Protein AF-A0A1X7TG11-F1 (afdb_monomer_lite)

pLDDT: mean 71.16, std 15.85, range [30.47, 88.56]

Organism: Amphimedon queenslandica (NCBI:txid400682)

Structure (mmCIF, N/CA/C/O backbone):
data_AF-A0A1X7TG11-F1
#
_entry.id   AF-A0A1X7TG11-F1
#
loop_
_atom_site.group_PDB
_atom_site.id
_atom_site.type_symbol
_atom_site.label_atom_id
_atom_site.label_alt_id
_atom_site.label_comp_id
_atom_site.label_asym_id
_atom_site.label_entity_id
_atom_site.label_seq_id
_atom_site.pdbx_PDB_ins_code
_atom_site.Cartn_x
_atom_site.Cartn_y
_atom_site.Cartn_z
_atom_site.occupancy
_atom_site.B_iso_or_equiv
_atom_site.auth_seq_id
_atom_site.auth_comp_id
_atom_site.auth_asym_id
_atom_site.auth_atom_id
_atom_site.pdbx_PDB_model_num
ATOM 1 N N . MET A 1 1 ? 22.635 1.635 -26.125 1.00 65.50 1 MET A N 1
ATOM 2 C CA . MET A 1 1 ? 22.618 0.921 -24.825 1.00 65.50 1 MET A CA 1
ATOM 3 C C . MET A 1 1 ? 21.270 0.230 -24.648 1.00 65.50 1 MET A C 1
ATOM 5 O O . MET A 1 1 ? 20.249 0.881 -24.840 1.00 65.50 1 MET A O 1
ATOM 9 N N . VAL A 1 2 ? 21.247 -1.071 -24.343 1.00 76.56 2 VAL A N 1
ATOM 10 C CA . VAL A 1 2 ? 19.996 -1.817 -24.107 1.00 76.56 2 VAL A CA 1
ATOM 11 C C . VAL A 1 2 ? 19.550 -1.592 -22.666 1.00 76.56 2 VAL A C 1
ATOM 13 O O . VAL A 1 2 ? 20.348 -1.733 -21.745 1.00 76.56 2 VAL A O 1
ATOM 16 N N . THR A 1 3 ? 18.288 -1.221 -22.471 1.00 80.44 3 THR A N 1
ATOM 17 C CA . THR A 1 3 ? 17.684 -1.117 -21.138 1.00 80.44 3 THR A CA 1
ATOM 18 C C . THR A 1 3 ? 16.960 -2.412 -20.812 1.00 80.44 3 THR A C 1
ATOM 20 O O . THR A 1 3 ? 16.167 -2.880 -21.627 1.00 80.44 3 THR A O 1
ATOM 23 N N . PHE A 1 4 ? 17.191 -2.942 -19.613 1.00 84.44 4 PHE A N 1
ATOM 24 C CA . PHE A 1 4 ? 16.476 -4.088 -19.053 1.00 84.44 4 PHE A CA 1
ATOM 25 C C . PHE A 1 4 ? 15.478 -3.621 -17.993 1.00 84.44 4 PHE A C 1
ATOM 27 O O . PHE A 1 4 ? 15.752 -2.659 -17.270 1.00 84.44 4 PHE A O 1
ATOM 34 N N . CYS A 1 5 ? 14.327 -4.288 -17.909 1.00 85.69 5 CYS A N 1
ATOM 35 C CA . CYS A 1 5 ? 13.351 -4.011 -16.863 1.00 85.69 5 CYS A CA 1
ATOM 36 C C . CYS A 1 5 ? 13.840 -4.515 -15.494 1.00 85.69 5 CYS A C 1
ATOM 38 O O . CYS A 1 5 ? 14.376 -5.614 -15.372 1.00 85.69 5 CYS A O 1
ATOM 40 N N . VAL A 1 6 ? 13.625 -3.711 -14.454 1.00 83.62 6 VAL A N 1
ATOM 41 C CA . VAL A 1 6 ? 14.052 -3.992 -13.074 1.00 83.62 6 VAL A CA 1
ATOM 42 C C . VAL A 1 6 ? 13.172 -5.019 -12.340 1.00 83.62 6 VAL A C 1
ATOM 44 O O . VAL A 1 6 ? 13.569 -5.544 -11.299 1.00 83.62 6 VAL A O 1
ATOM 47 N N . PHE A 1 7 ? 11.986 -5.328 -12.866 1.00 82.56 7 PHE A N 1
ATOM 48 C CA . PHE A 1 7 ? 11.013 -6.218 -12.227 1.00 82.56 7 PHE A CA 1
ATOM 49 C C . PHE A 1 7 ? 11.417 -7.703 -12.305 1.00 82.56 7 PHE A C 1
ATOM 51 O O . PHE A 1 7 ? 11.901 -8.152 -13.348 1.00 82.56 7 PHE A O 1
ATOM 58 N N . PRO A 1 8 ? 11.233 -8.504 -11.235 1.00 76.81 8 PRO A N 1
ATOM 59 C CA . PRO A 1 8 ? 11.501 -9.939 -11.278 1.00 76.81 8 PRO A CA 1
ATOM 60 C C . PRO A 1 8 ? 10.560 -10.654 -12.232 1.00 76.81 8 PRO A C 1
ATOM 62 O O . PRO A 1 8 ? 9.379 -10.341 -12.282 1.00 76.81 8 PRO A O 1
ATOM 65 N N . GLY A 1 9 ? 11.093 -11.599 -13.008 1.00 75.31 9 GLY A N 1
ATOM 66 C CA . GLY A 1 9 ? 10.325 -12.306 -14.037 1.00 75.31 9 GLY A CA 1
ATOM 67 C C . GLY A 1 9 ? 10.044 -11.474 -15.293 1.00 75.31 9 GLY A C 1
ATOM 68 O O . GLY A 1 9 ? 9.613 -12.021 -16.305 1.00 75.31 9 GLY A O 1
ATOM 69 N N . CYS A 1 10 ? 10.348 -10.172 -15.288 1.00 80.44 10 CYS A N 1
ATOM 70 C CA . CYS A 1 10 ? 10.177 -9.333 -16.461 1.00 80.44 10 CYS A CA 1
ATOM 71 C C . CYS A 1 10 ? 11.388 -9.458 -17.398 1.00 80.44 10 CYS A C 1
ATOM 73 O O . CYS A 1 10 ? 12.485 -8.996 -17.092 1.00 80.44 10 CYS A O 1
ATOM 75 N N . SER A 1 11 ? 11.176 -10.059 -18.573 1.00 81.12 11 SER A N 1
ATOM 76 C CA . SER A 1 11 ? 12.203 -10.210 -19.622 1.00 81.12 11 SER A CA 1
ATOM 77 C C . SER A 1 11 ? 12.179 -9.078 -20.663 1.00 81.12 11 SER A C 1
ATOM 79 O O . SER A 1 11 ? 12.797 -9.182 -21.728 1.00 81.12 11 SER A O 1
ATOM 81 N N . ASN A 1 12 ? 11.446 -7.993 -20.383 1.00 86.06 12 ASN A N 1
ATOM 82 C CA . ASN A 1 12 ? 11.320 -6.863 -21.297 1.00 86.06 12 ASN A CA 1
ATOM 83 C C . ASN A 1 12 ? 12.637 -6.087 -21.399 1.00 86.06 12 ASN A C 1
ATOM 85 O O . ASN A 1 12 ? 13.270 -5.729 -20.400 1.00 86.06 12 ASN A O 1
ATOM 89 N N . ARG A 1 13 ? 13.028 -5.810 -22.643 1.00 83.06 13 ARG A N 1
ATOM 90 C CA . ARG A 1 13 ? 14.265 -5.113 -22.986 1.00 83.06 13 ARG A CA 1
ATOM 91 C C . ARG A 1 13 ? 14.067 -4.196 -24.186 1.00 83.06 13 ARG A C 1
ATOM 93 O O . ARG A 1 13 ? 13.380 -4.559 -25.146 1.00 83.06 13 ARG A O 1
ATOM 100 N N . SER A 1 14 ? 14.699 -3.024 -24.151 1.00 81.50 14 SER A N 1
ATOM 101 C CA . SER A 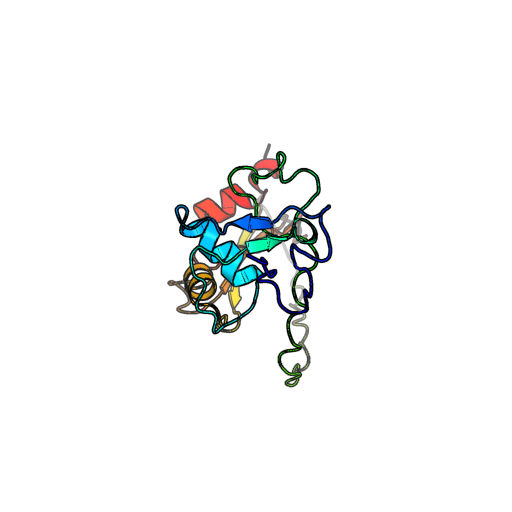1 14 ? 14.387 -1.917 -25.069 1.00 81.50 14 SER A CA 1
ATOM 102 C C . SER A 1 14 ? 14.710 -2.185 -26.539 1.00 81.50 14 SER A C 1
ATOM 104 O O . SER A 1 14 ? 14.228 -1.470 -27.406 1.00 81.50 14 SER A O 1
ATOM 106 N N . ASN A 1 15 ? 15.525 -3.201 -26.837 1.00 81.00 15 ASN A N 1
ATOM 107 C CA . ASN A 1 15 ? 15.851 -3.582 -28.213 1.00 81.00 15 ASN A CA 1
ATOM 108 C C . ASN A 1 15 ? 14.872 -4.594 -28.832 1.00 81.00 15 ASN A C 1
ATOM 110 O O . ASN A 1 15 ? 14.845 -4.708 -30.051 1.00 81.00 15 ASN A O 1
ATOM 114 N N . ARG A 1 16 ? 14.098 -5.337 -28.024 1.00 76.50 16 ARG A N 1
ATOM 115 C CA . ARG A 1 16 ? 13.138 -6.346 -28.514 1.00 76.50 16 ARG A CA 1
ATOM 116 C C . ARG A 1 16 ? 11.723 -5.799 -28.636 1.00 76.50 16 ARG A C 1
ATOM 118 O O . ARG A 1 16 ? 11.016 -6.189 -29.550 1.00 76.50 16 ARG A O 1
ATOM 125 N N . LYS A 1 17 ? 11.321 -4.913 -27.723 1.00 74.56 17 LYS A N 1
ATOM 126 C CA . LYS A 1 17 ? 10.011 -4.253 -27.738 1.00 74.56 17 LYS A CA 1
ATOM 127 C C . LYS A 1 17 ? 10.223 -2.744 -27.763 1.00 74.56 17 LYS A C 1
ATOM 129 O O . LYS A 1 17 ? 10.559 -2.165 -26.727 1.00 74.56 17 LYS A O 1
ATOM 134 N N . LYS A 1 18 ? 10.076 -2.141 -28.948 1.00 72.38 18 LYS A N 1
ATOM 135 C CA . LYS A 1 18 ? 10.229 -0.690 -29.160 1.00 72.38 18 LYS A CA 1
ATOM 136 C C . LYS A 1 18 ? 9.007 0.104 -28.692 1.00 72.38 18 LYS A C 1
ATOM 138 O O . LYS A 1 18 ? 9.157 1.268 -28.347 1.00 72.38 18 LYS A O 1
ATOM 143 N N . ASP A 1 19 ? 7.855 -0.552 -28.594 1.00 81.12 19 ASP A N 1
ATOM 144 C CA . ASP A 1 19 ? 6.583 0.082 -28.218 1.00 81.12 19 ASP A CA 1
ATOM 145 C C . ASP A 1 19 ? 6.444 0.292 -26.704 1.00 81.12 19 ASP A C 1
ATOM 147 O O . ASP A 1 19 ? 5.520 0.948 -26.233 1.00 81.12 19 ASP A O 1
ATOM 151 N N . LEU A 1 20 ? 7.380 -0.247 -25.915 1.00 84.38 20 LEU A N 1
ATOM 152 C CA . LEU A 1 20 ? 7.397 -0.065 -24.471 1.00 84.38 20 LEU A CA 1
ATOM 153 C C . LEU A 1 20 ? 8.254 1.138 -24.077 1.00 84.38 20 LEU A C 1
ATOM 155 O O . LEU A 1 20 ? 9.460 1.185 -24.330 1.00 84.38 20 LEU A O 1
ATOM 159 N N . SER A 1 21 ? 7.650 2.056 -23.328 1.00 85.44 21 SER A N 1
ATOM 160 C CA . SER A 1 21 ? 8.380 3.076 -22.572 1.00 85.44 21 SER A CA 1
ATOM 161 C C . SER A 1 21 ? 9.119 2.462 -21.379 1.00 85.44 21 SER A C 1
ATOM 163 O O . SER A 1 21 ? 8.617 1.534 -20.741 1.00 85.44 21 SER A O 1
ATOM 165 N N . TYR A 1 22 ? 10.303 3.000 -21.064 1.00 86.50 22 TYR A N 1
ATOM 166 C CA . TYR A 1 22 ? 11.129 2.608 -19.916 1.00 86.50 22 TYR A CA 1
ATOM 167 C C . TYR A 1 22 ? 11.334 3.808 -18.989 1.00 86.50 22 TYR A C 1
ATOM 169 O O . TYR A 1 22 ? 12.079 4.737 -19.314 1.00 86.50 22 TYR A O 1
ATOM 177 N N . TYR A 1 23 ? 10.698 3.770 -17.824 1.00 86.94 23 TYR A N 1
ATOM 178 C CA . TYR A 1 23 ? 10.699 4.847 -16.843 1.00 86.94 23 TYR A CA 1
ATOM 179 C C . TYR A 1 23 ? 11.850 4.699 -15.852 1.00 86.94 23 TYR A C 1
ATOM 181 O O . TYR A 1 23 ? 12.169 3.599 -15.396 1.00 86.94 23 TYR A O 1
ATOM 189 N N . ARG A 1 24 ? 12.491 5.823 -15.528 1.00 84.75 24 ARG A N 1
ATOM 190 C CA . ARG A 1 24 ? 13.552 5.887 -14.515 1.00 84.75 24 ARG A CA 1
ATOM 191 C C . ARG A 1 24 ? 12.948 5.844 -13.117 1.00 84.75 24 ARG A C 1
ATOM 193 O O . ARG A 1 24 ? 11.853 6.354 -12.903 1.00 84.75 24 ARG A O 1
ATOM 200 N N . LEU A 1 25 ? 13.699 5.287 -12.172 1.00 82.12 25 LEU A N 1
ATOM 201 C CA . LEU A 1 25 ? 13.299 5.296 -10.770 1.00 82.12 25 LEU A CA 1
ATOM 202 C C . LEU A 1 25 ? 13.285 6.738 -10.223 1.00 82.12 25 LEU A C 1
ATOM 204 O O . LEU A 1 25 ? 14.148 7.545 -10.592 1.00 82.12 25 LEU A O 1
ATOM 208 N N . PRO A 1 26 ? 12.347 7.064 -9.320 1.00 78.94 26 PRO A N 1
ATOM 209 C CA . PRO A 1 26 ? 12.218 8.395 -8.738 1.00 78.94 26 PRO A CA 1
ATOM 210 C C . PRO A 1 26 ? 13.283 8.640 -7.656 1.00 78.94 26 PRO A C 1
ATOM 212 O O . PRO A 1 26 ? 12.984 8.687 -6.474 1.00 78.94 26 PRO A O 1
ATOM 215 N N . LEU A 1 27 ? 14.549 8.820 -8.051 1.00 74.50 27 LEU A N 1
ATOM 216 C CA . LEU A 1 27 ? 15.682 8.981 -7.117 1.00 74.50 27 LEU A CA 1
ATOM 217 C C . LEU A 1 27 ? 15.596 10.233 -6.226 1.00 74.50 27 LEU A C 1
ATOM 219 O O . LEU A 1 27 ? 16.192 10.269 -5.154 1.00 74.50 27 LEU A O 1
ATOM 223 N N . LYS A 1 28 ? 14.892 11.274 -6.687 1.00 76.44 28 LYS A N 1
ATOM 224 C CA . LYS A 1 28 ? 14.728 12.535 -5.948 1.00 76.44 28 LYS A CA 1
ATOM 225 C C . LYS A 1 28 ? 13.700 12.414 -4.822 1.00 76.44 28 LYS A C 1
ATOM 227 O O . LYS A 1 28 ? 13.853 13.049 -3.785 1.00 76.44 28 LYS A O 1
ATOM 232 N N . ASP A 1 29 ? 12.672 11.595 -5.025 1.00 78.12 29 ASP A N 1
ATOM 233 C CA . ASP A 1 29 ? 11.606 11.383 -4.055 1.00 78.12 29 ASP A CA 1
ATOM 234 C C . ASP A 1 29 ? 11.878 10.098 -3.274 1.00 78.12 29 ASP A C 1
ATOM 236 O O . ASP A 1 29 ? 11.550 8.993 -3.706 1.00 78.12 29 ASP A O 1
ATOM 240 N N . LYS A 1 30 ? 12.483 10.250 -2.093 1.00 77.50 30 LYS A N 1
ATOM 241 C CA . LYS A 1 30 ? 12.842 9.123 -1.225 1.00 77.50 30 LYS A CA 1
ATOM 242 C C . LYS A 1 30 ? 11.627 8.276 -0.836 1.00 77.50 30 LYS A C 1
ATOM 244 O O . LYS A 1 30 ? 11.776 7.066 -0.690 1.00 77.50 30 LYS A O 1
ATOM 249 N N . LYS A 1 31 ? 10.441 8.874 -0.670 1.00 77.50 31 LYS A N 1
ATOM 250 C CA . LYS A 1 31 ? 9.231 8.141 -0.264 1.00 77.50 31 LYS A CA 1
ATOM 251 C C . LYS A 1 31 ? 8.725 7.287 -1.418 1.00 77.50 31 LYS A C 1
ATOM 253 O O . LYS A 1 31 ? 8.525 6.084 -1.252 1.00 77.50 31 LYS A O 1
ATOM 258 N N . LEU A 1 32 ? 8.596 7.887 -2.598 1.00 77.06 32 LEU A N 1
ATOM 259 C CA . LEU A 1 32 ? 8.163 7.170 -3.793 1.00 77.06 32 LEU A CA 1
ATOM 260 C C . LEU A 1 32 ? 9.181 6.100 -4.210 1.00 77.06 32 LEU A C 1
ATOM 262 O O . LEU A 1 32 ? 8.801 4.989 -4.575 1.00 77.06 32 LEU A O 1
ATOM 266 N N . PHE A 1 33 ? 10.477 6.385 -4.068 1.00 81.00 33 PHE A N 1
ATOM 267 C CA . PHE A 1 33 ? 11.543 5.415 -4.306 1.00 81.00 33 PHE A CA 1
ATOM 268 C C . PHE A 1 33 ? 11.395 4.166 -3.428 1.00 81.00 33 PHE A C 1
ATOM 270 O O . PHE A 1 33 ? 11.478 3.051 -3.938 1.00 81.00 33 PHE A O 1
ATOM 277 N N . GLN A 1 34 ? 11.103 4.328 -2.134 1.00 75.44 34 GLN A N 1
ATOM 278 C CA . GLN A 1 34 ? 10.883 3.197 -1.224 1.00 75.44 34 GLN A CA 1
ATOM 279 C C . GLN A 1 34 ? 9.662 2.354 -1.620 1.00 75.44 34 GLN A C 1
ATOM 281 O O . GLN A 1 34 ? 9.732 1.124 -1.584 1.00 75.44 34 GLN A O 1
ATOM 286 N N . ILE A 1 35 ? 8.575 2.991 -2.074 1.00 79.38 35 ILE A N 1
ATOM 287 C CA . ILE A 1 35 ? 7.393 2.283 -2.598 1.00 79.38 35 ILE A CA 1
ATOM 288 C C . ILE A 1 35 ? 7.781 1.433 -3.814 1.00 79.38 35 ILE A C 1
ATOM 290 O O . ILE A 1 35 ? 7.418 0.258 -3.890 1.00 79.38 35 ILE A O 1
ATOM 294 N N . TRP A 1 36 ? 8.570 1.987 -4.737 1.00 83.25 36 TRP A N 1
ATOM 295 C CA . TRP A 1 36 ? 9.056 1.254 -5.906 1.00 83.25 36 TRP A CA 1
ATOM 296 C C . TRP A 1 36 ? 9.923 0.056 -5.521 1.00 83.25 36 TRP A C 1
ATOM 298 O O . TRP A 1 36 ? 9.701 -1.037 -6.038 1.00 83.25 36 TRP A O 1
ATOM 308 N N . ILE A 1 37 ? 10.873 0.228 -4.596 1.00 80.12 37 ILE A N 1
ATOM 309 C CA . ILE A 1 37 ? 11.756 -0.865 -4.153 1.00 80.12 37 ILE A CA 1
ATOM 310 C C . ILE A 1 37 ? 10.933 -1.985 -3.524 1.00 80.12 37 ILE A C 1
ATOM 312 O O . ILE A 1 37 ? 11.107 -3.158 -3.866 1.00 80.12 37 ILE A O 1
ATOM 316 N N . HIS A 1 38 ? 9.987 -1.618 -2.660 1.00 76.50 38 HIS A N 1
ATOM 317 C CA . HIS A 1 38 ? 9.079 -2.562 -2.029 1.00 76.50 38 HIS A CA 1
ATOM 318 C C . HIS A 1 38 ? 8.268 -3.357 -3.065 1.00 76.50 38 HIS A C 1
ATOM 320 O O . HIS A 1 38 ? 8.166 -4.579 -2.959 1.00 76.50 38 HIS A O 1
ATOM 326 N N . LYS A 1 39 ? 7.728 -2.689 -4.093 1.00 78.25 39 LYS A N 1
ATOM 327 C CA . LYS A 1 39 ? 6.928 -3.322 -5.157 1.00 78.25 39 LYS A CA 1
ATOM 328 C C . LYS A 1 39 ? 7.756 -4.197 -6.102 1.00 78.25 39 LYS A C 1
ATOM 330 O O . LYS A 1 39 ? 7.261 -5.223 -6.558 1.00 78.25 39 LYS A O 1
ATOM 335 N N . ILE A 1 40 ? 9.012 -3.832 -6.364 1.00 81.62 40 ILE A N 1
ATOM 336 C CA . ILE A 1 40 ? 9.962 -4.653 -7.134 1.00 81.62 40 ILE A CA 1
ATOM 337 C C . ILE A 1 40 ? 10.308 -5.946 -6.374 1.00 81.62 40 ILE A C 1
ATOM 339 O O . ILE A 1 40 ? 10.634 -6.952 -7.000 1.00 81.62 40 ILE A O 1
ATOM 343 N N . GLY A 1 41 ? 10.219 -5.950 -5.039 1.00 70.31 41 GLY A N 1
ATOM 344 C CA . GLY A 1 41 ? 10.219 -7.180 -4.242 1.00 70.31 41 GLY A CA 1
ATOM 345 C C . GLY A 1 41 ? 11.557 -7.925 -4.189 1.00 70.31 41 GLY A C 1
ATOM 346 O O . GLY A 1 41 ? 11.576 -9.126 -3.927 1.00 70.31 41 GLY A O 1
ATOM 347 N N . ARG A 1 42 ? 12.688 -7.248 -4.431 1.00 64.62 42 ARG A N 1
ATOM 348 C CA . ARG A 1 42 ? 14.033 -7.844 -4.340 1.00 64.62 42 ARG A CA 1
ATOM 349 C C . ARG A 1 42 ? 14.814 -7.239 -3.178 1.00 64.62 42 ARG A C 1
ATOM 351 O O . ARG A 1 42 ? 14.959 -6.027 -3.103 1.00 64.62 42 ARG A O 1
ATOM 358 N N . LYS A 1 43 ? 15.344 -8.097 -2.298 1.00 56.06 43 LYS A N 1
ATOM 359 C CA . LYS A 1 43 ? 16.098 -7.686 -1.098 1.00 56.06 43 LYS A CA 1
ATOM 360 C C . LYS A 1 43 ? 17.518 -7.179 -1.410 1.00 56.06 43 LYS A C 1
ATOM 362 O O . LYS A 1 43 ? 18.043 -6.386 -0.647 1.00 56.06 43 LYS A O 1
ATOM 367 N N . ASN A 1 44 ? 18.100 -7.589 -2.544 1.00 52.34 44 ASN A N 1
ATOM 368 C CA . ASN A 1 44 ? 19.498 -7.326 -2.911 1.00 52.34 44 ASN A CA 1
ATOM 369 C C . ASN A 1 44 ? 19.633 -6.850 -4.373 1.00 52.34 44 ASN A C 1
ATOM 371 O O . ASN A 1 44 ? 20.050 -7.628 -5.228 1.00 52.34 44 ASN A O 1
ATOM 375 N N . LEU A 1 45 ? 19.281 -5.600 -4.701 1.00 58.09 45 LEU A N 1
ATOM 376 C CA . LEU A 1 45 ? 19.743 -4.989 -5.961 1.00 58.09 45 LEU A CA 1
ATOM 377 C C . LEU A 1 45 ? 20.631 -3.771 -5.692 1.00 58.09 45 LEU A C 1
ATOM 379 O O . LEU A 1 45 ? 20.211 -2.885 -4.947 1.00 58.09 45 LEU A O 1
ATOM 383 N N . PRO A 1 46 ? 21.764 -3.624 -6.401 1.00 55.84 46 PRO A N 1
ATOM 384 C CA . PRO A 1 46 ? 22.383 -2.323 -6.595 1.00 55.84 46 PRO A CA 1
ATOM 385 C C . PRO A 1 46 ? 21.544 -1.542 -7.618 1.00 55.84 46 PRO A C 1
ATOM 387 O O . PRO A 1 46 ? 21.856 -1.489 -8.809 1.00 55.84 46 PRO A O 1
ATOM 390 N N . LEU A 1 47 ? 20.423 -0.973 -7.166 1.00 59.84 47 LEU A N 1
ATOM 391 C CA . LEU A 1 47 ? 19.609 -0.079 -7.986 1.00 59.84 47 LEU A CA 1
ATOM 392 C C . LEU A 1 47 ? 20.383 1.211 -8.234 1.00 59.84 47 LEU A C 1
ATOM 394 O O . LEU A 1 47 ? 20.368 2.142 -7.435 1.00 59.84 47 LEU A O 1
ATOM 398 N N . ASN A 1 48 ? 21.086 1.247 -9.359 1.00 59.56 48 ASN A N 1
ATOM 399 C CA . ASN A 1 48 ? 21.746 2.447 -9.852 1.00 59.56 48 ASN A CA 1
ATOM 400 C C . ASN A 1 48 ? 20.757 3.324 -10.638 1.00 59.56 48 ASN A C 1
ATOM 402 O O . ASN A 1 48 ? 19.679 2.875 -11.040 1.00 59.56 48 ASN A O 1
ATOM 406 N N . GLY A 1 49 ? 21.139 4.572 -10.924 1.00 62.97 49 GLY A N 1
ATOM 407 C CA . GLY A 1 49 ? 20.294 5.514 -11.671 1.00 62.97 49 GLY A CA 1
ATOM 408 C C . GLY A 1 49 ? 19.991 5.137 -13.128 1.00 62.97 49 GLY A C 1
ATOM 409 O O . GLY A 1 49 ? 19.215 5.827 -13.790 1.00 62.97 49 GLY A O 1
ATOM 410 N N . ASN A 1 50 ? 20.554 4.029 -13.618 1.00 70.25 50 ASN A N 1
ATOM 411 C CA . ASN A 1 50 ? 20.255 3.453 -14.928 1.00 70.25 50 ASN A CA 1
ATOM 412 C C . ASN A 1 50 ? 19.218 2.323 -14.866 1.00 70.25 50 ASN A C 1
ATOM 414 O O . ASN A 1 50 ? 18.803 1.826 -15.915 1.00 70.25 50 ASN A O 1
ATOM 418 N N . SER A 1 51 ? 18.771 1.945 -13.667 1.00 80.38 51 SER A N 1
ATOM 419 C CA . SER A 1 51 ? 17.668 1.004 -13.480 1.00 80.38 51 SER A CA 1
ATOM 420 C C . SER A 1 51 ? 16.380 1.619 -14.035 1.00 80.38 51 SER A C 1
ATOM 422 O O . SER A 1 51 ? 16.076 2.787 -13.773 1.00 80.38 51 SER A O 1
ATOM 424 N N . ARG A 1 52 ? 15.624 0.857 -14.834 1.00 86.31 52 ARG A N 1
ATOM 425 C CA . ARG A 1 52 ? 14.355 1.316 -15.417 1.00 86.31 52 ARG A CA 1
ATOM 426 C C . ARG A 1 52 ? 13.266 0.253 -15.291 1.00 86.31 52 ARG A C 1
ATOM 428 O O . ARG A 1 52 ? 13.547 -0.941 -15.364 1.00 86.31 52 ARG A O 1
ATOM 435 N N . ALA A 1 53 ? 12.022 0.691 -15.141 1.00 87.25 53 ALA A N 1
ATOM 436 C CA . ALA A 1 53 ? 10.833 -0.159 -15.199 1.00 87.25 53 ALA A CA 1
ATOM 437 C C . ALA A 1 53 ? 10.107 0.062 -16.535 1.00 87.25 53 ALA A C 1
ATOM 439 O O . ALA A 1 53 ? 10.020 1.197 -17.002 1.00 87.25 53 ALA A O 1
ATOM 440 N N . CYS A 1 54 ? 9.613 -0.998 -17.177 1.00 87.88 54 CYS A N 1
ATOM 441 C CA . CYS A 1 54 ? 8.830 -0.852 -18.405 1.00 87.88 54 CYS A CA 1
ATOM 442 C C . CYS A 1 54 ? 7.377 -0.453 -18.112 1.00 87.88 54 CYS A C 1
ATOM 444 O O . CYS A 1 54 ? 6.841 -0.766 -17.051 1.00 87.88 54 CYS A O 1
ATOM 446 N N . SER A 1 55 ? 6.738 0.180 -19.093 1.00 87.50 55 SER A N 1
ATOM 447 C CA . SER A 1 55 ? 5.339 0.639 -19.057 1.00 87.50 55 SER A CA 1
ATOM 448 C C . SER A 1 55 ? 4.307 -0.435 -18.740 1.00 87.50 55 SER A C 1
ATOM 450 O O . SER A 1 55 ? 3.294 -0.123 -18.141 1.00 87.50 55 SER A O 1
ATOM 452 N N . GLU A 1 56 ? 4.591 -1.702 -19.029 1.00 85.62 56 GLU A N 1
ATOM 453 C CA . GLU A 1 56 ? 3.697 -2.829 -18.723 1.00 85.62 56 GLU A CA 1
ATOM 454 C C . GLU A 1 56 ? 3.404 -3.025 -17.218 1.00 85.62 56 GLU A C 1
ATOM 456 O O . GLU A 1 56 ? 2.493 -3.766 -16.859 1.00 85.62 56 GLU A O 1
ATOM 461 N N . HIS A 1 57 ? 4.179 -2.382 -16.336 1.00 84.56 57 HIS A N 1
ATOM 462 C CA . HIS A 1 57 ? 3.969 -2.415 -14.885 1.00 84.56 57 HIS A CA 1
ATOM 463 C C . HIS A 1 57 ? 3.135 -1.242 -14.345 1.00 84.56 57 HIS A C 1
ATOM 465 O O . HIS A 1 57 ? 2.918 -1.156 -13.135 1.00 84.56 57 HIS A O 1
ATOM 471 N N . PHE A 1 58 ? 2.682 -0.338 -15.211 1.00 86.69 58 PHE A N 1
ATOM 472 C CA . PHE A 1 58 ? 1.934 0.865 -14.851 1.00 86.69 58 PHE A CA 1
ATOM 473 C C . PHE A 1 58 ? 0.600 0.881 -15.589 1.00 86.69 58 PHE A C 1
ATOM 475 O O . PHE A 1 58 ? 0.494 0.323 -16.681 1.00 86.69 58 PHE A O 1
ATOM 482 N N . GLU A 1 59 ? -0.400 1.548 -15.017 1.00 77.94 59 GLU A N 1
ATOM 483 C CA . GLU A 1 59 ? -1.646 1.787 -15.739 1.00 77.94 59 GLU A CA 1
ATOM 484 C C . GLU A 1 59 ? -1.382 2.643 -16.991 1.00 77.94 59 GLU A C 1
ATOM 486 O O . GLU A 1 59 ? -0.513 3.524 -16.963 1.00 77.94 59 GLU A O 1
ATOM 491 N N . PRO A 1 60 ? -2.150 2.464 -18.081 1.00 74.44 60 PRO A N 1
ATOM 492 C CA . PRO A 1 60 ? -2.003 3.269 -19.296 1.00 74.44 60 PRO A CA 1
ATOM 493 C C . PRO A 1 60 ? -2.096 4.785 -19.047 1.00 74.44 60 PRO A C 1
ATOM 495 O O . PRO A 1 60 ? -1.461 5.566 -19.751 1.00 74.44 60 PRO A O 1
ATOM 498 N N . ASN A 1 61 ? -2.838 5.195 -18.011 1.00 76.31 61 ASN A N 1
ATOM 499 C CA . ASN A 1 61 ? -3.046 6.598 -17.639 1.00 76.31 61 ASN A CA 1
ATOM 500 C C . ASN A 1 61 ? -1.980 7.157 -16.679 1.00 76.31 61 ASN A C 1
ATOM 502 O O . ASN A 1 61 ? -1.942 8.364 -16.448 1.00 76.31 61 ASN A O 1
ATOM 506 N N . SER A 1 62 ? -1.087 6.317 -16.149 1.00 73.44 62 SER A N 1
ATOM 507 C CA . SER A 1 62 ? -0.041 6.721 -15.196 1.00 73.44 62 SER A CA 1
ATOM 508 C C . SER A 1 62 ? 1.143 7.441 -15.856 1.00 73.44 62 SER A C 1
ATOM 510 O O . SER A 1 62 ? 2.080 7.868 -15.176 1.00 73.44 62 SER A O 1
ATOM 512 N N . ALA A 1 63 ? 1.152 7.584 -17.185 1.00 77.31 63 ALA A N 1
ATOM 513 C CA . ALA A 1 63 ? 2.267 8.171 -17.917 1.00 77.31 63 ALA A CA 1
ATOM 514 C C . ALA A 1 63 ? 1.829 9.142 -19.016 1.00 77.31 63 ALA A C 1
ATOM 516 O O . ALA A 1 63 ? 0.886 8.898 -19.762 1.00 77.31 63 ALA A O 1
ATOM 517 N N . ARG A 1 64 ? 2.606 10.215 -19.189 1.00 76.31 64 ARG A N 1
ATOM 518 C CA . ARG A 1 64 ? 2.562 11.089 -20.367 1.00 76.31 64 ARG A CA 1
ATOM 519 C C . ARG A 1 64 ? 3.824 10.863 -21.196 1.00 76.31 64 ARG A C 1
ATOM 521 O O . ARG A 1 64 ? 4.884 11.443 -20.947 1.00 76.31 64 ARG A O 1
ATOM 528 N N . GLY A 1 65 ? 3.721 9.960 -22.171 1.00 77.25 65 GLY A N 1
ATOM 529 C CA . GLY A 1 65 ? 4.826 9.577 -23.051 1.00 77.25 65 GLY A CA 1
ATOM 530 C C . GLY A 1 65 ? 5.976 8.908 -22.291 1.00 77.25 65 GLY A C 1
ATOM 531 O O . GLY A 1 65 ? 5.846 7.785 -21.802 1.00 77.25 65 GLY A O 1
ATOM 532 N N . ARG A 1 66 ? 7.124 9.599 -22.201 1.00 71.81 66 ARG A N 1
ATOM 533 C CA . ARG A 1 66 ? 8.345 9.094 -21.536 1.00 71.81 66 ARG A CA 1
ATOM 534 C C . ARG A 1 66 ? 8.426 9.409 -20.039 1.00 71.81 66 ARG A C 1
ATOM 536 O O . ARG A 1 66 ? 9.407 9.021 -19.404 1.00 71.81 66 ARG A O 1
ATOM 543 N N . TYR A 1 67 ? 7.426 10.087 -19.481 1.00 74.56 67 TYR A N 1
ATOM 544 C CA . TYR A 1 67 ? 7.404 10.504 -18.080 1.00 74.56 67 TYR A CA 1
ATOM 545 C C . TYR A 1 67 ? 6.193 9.917 -17.361 1.00 74.56 67 TYR A C 1
ATOM 547 O O . TYR A 1 67 ? 5.098 9.884 -17.918 1.00 74.56 67 TYR A O 1
ATOM 555 N N . LEU A 1 68 ? 6.400 9.475 -16.124 1.00 78.25 68 LEU A N 1
ATOM 556 C CA . LEU A 1 68 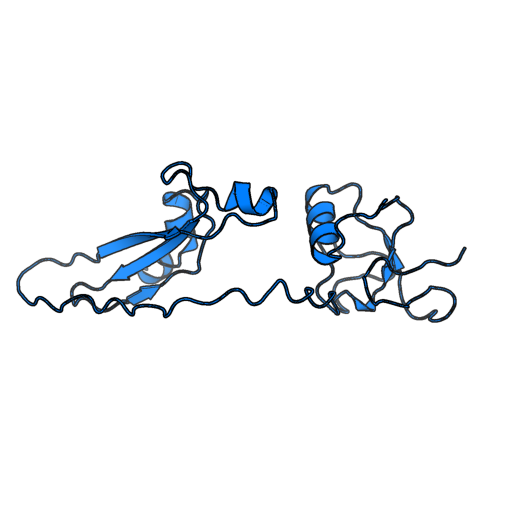? 5.316 9.115 -15.216 1.00 78.25 68 LEU A CA 1
ATOM 557 C C . LEU A 1 68 ? 4.726 10.377 -14.588 1.00 78.25 68 LEU A C 1
ATOM 559 O O . LEU A 1 68 ? 5.442 11.369 -14.412 1.00 78.25 68 LEU A O 1
ATOM 563 N N . LEU A 1 69 ? 3.436 10.337 -14.255 1.00 75.25 69 LEU A N 1
ATOM 564 C CA . LEU A 1 69 ? 2.828 11.401 -13.461 1.00 75.25 69 LEU A CA 1
ATOM 565 C C . LEU A 1 69 ? 3.452 11.434 -12.046 1.00 75.25 69 LEU A C 1
ATOM 567 O O . LEU A 1 69 ? 4.038 10.443 -11.592 1.00 75.25 69 LEU A O 1
ATOM 571 N N . PRO A 1 70 ? 3.397 12.581 -11.346 1.00 72.06 70 PRO A N 1
ATOM 572 C CA . PRO A 1 70 ? 3.959 12.698 -10.003 1.00 72.06 70 PRO A CA 1
ATOM 573 C C . PRO A 1 70 ? 3.306 11.703 -9.039 1.00 72.06 70 PRO A C 1
ATOM 575 O O . PRO A 1 70 ? 2.086 11.632 -8.962 1.00 72.06 70 PRO A O 1
ATOM 578 N N . GLY A 1 71 ? 4.110 10.954 -8.284 1.00 72.62 71 GLY A N 1
ATOM 579 C CA . GLY A 1 71 ? 3.596 9.996 -7.297 1.00 72.62 71 GLY A CA 1
ATOM 580 C C . GLY A 1 71 ? 3.198 8.629 -7.859 1.00 72.62 71 GLY A C 1
ATOM 581 O O . GLY A 1 71 ? 2.847 7.748 -7.080 1.00 72.62 71 GLY A O 1
ATOM 582 N N . GLU A 1 72 ? 3.299 8.414 -9.171 1.00 80.25 72 GLU A N 1
ATOM 583 C CA . GLU A 1 72 ? 2.962 7.129 -9.781 1.00 80.25 72 GLU A CA 1
ATOM 584 C C . GLU A 1 72 ? 3.977 6.040 -9.429 1.00 80.25 72 GLU A C 1
ATOM 586 O O . GLU A 1 72 ? 5.200 6.244 -9.371 1.00 80.25 72 GLU A O 1
ATOM 591 N N . TYR A 1 73 ? 3.458 4.839 -9.219 1.00 79.12 73 TYR A N 1
ATOM 592 C CA . TYR A 1 73 ? 4.248 3.665 -8.895 1.00 79.12 73 TYR A CA 1
ATOM 593 C C . TYR A 1 73 ? 3.700 2.430 -9.613 1.00 79.12 73 TYR A C 1
ATOM 595 O O . TYR A 1 73 ? 2.542 2.419 -10.019 1.00 79.12 73 TYR A O 1
ATOM 603 N N . PRO A 1 74 ? 4.519 1.379 -9.780 1.00 81.19 74 PRO A N 1
ATOM 604 C CA . PRO A 1 74 ? 4.079 0.152 -10.423 1.00 81.19 74 PRO A CA 1
ATOM 605 C C . PRO A 1 74 ? 2.897 -0.487 -9.684 1.00 81.19 74 PRO A C 1
ATOM 607 O O . PRO A 1 74 ? 3.015 -0.857 -8.508 1.00 81.19 74 PRO A O 1
ATOM 610 N N . THR A 1 75 ? 1.775 -0.643 -10.378 1.00 77.12 75 THR A N 1
ATOM 611 C CA . THR A 1 75 ? 0.556 -1.299 -9.880 1.00 77.12 75 THR A CA 1
ATOM 612 C C . THR A 1 75 ? 0.322 -2.653 -10.545 1.00 77.12 75 THR A C 1
ATOM 614 O O . THR A 1 75 ? -0.268 -3.537 -9.923 1.00 77.12 75 THR A O 1
ATOM 617 N N . LEU A 1 76 ? 0.835 -2.852 -11.764 1.00 76.25 76 LEU A N 1
ATOM 618 C CA . LEU A 1 76 ? 0.554 -4.012 -12.608 1.00 76.25 76 LEU A CA 1
ATOM 619 C C . LEU A 1 76 ? 1.734 -4.985 -12.706 1.00 76.25 76 LEU A C 1
ATOM 621 O O . LEU A 1 76 ? 2.904 -4.614 -12.577 1.00 76.25 76 LEU A O 1
ATOM 625 N N . LYS A 1 77 ? 1.412 -6.261 -12.970 1.00 74.50 77 LYS A N 1
ATOM 626 C CA . LYS A 1 77 ? 2.372 -7.365 -13.196 1.00 74.50 77 LYS A CA 1
ATOM 627 C C . LYS A 1 77 ? 3.517 -7.378 -12.179 1.00 74.50 77 LYS A C 1
ATOM 629 O O . LYS A 1 77 ? 4.694 -7.475 -12.528 1.00 74.50 77 LYS A O 1
ATOM 634 N N . LEU A 1 78 ? 3.151 -7.203 -10.913 1.00 73.88 78 LEU A N 1
ATOM 635 C CA . LEU A 1 78 ? 4.068 -7.277 -9.785 1.00 73.88 78 LEU A CA 1
ATOM 636 C C . LEU A 1 78 ? 4.559 -8.724 -9.628 1.00 73.88 78 LEU A C 1
ATOM 638 O O . LEU A 1 78 ? 3.820 -9.649 -9.973 1.00 73.88 78 LEU A O 1
ATOM 642 N N . PRO A 1 79 ? 5.782 -8.945 -9.117 1.00 66.81 79 PRO A N 1
ATOM 643 C CA . PRO A 1 79 ? 6.261 -10.294 -8.863 1.00 66.81 79 PRO A CA 1
ATOM 644 C C . PRO A 1 79 ? 5.302 -10.995 -7.901 1.00 66.81 79 PRO A C 1
ATOM 646 O O . PRO A 1 79 ? 4.945 -10.437 -6.858 1.00 66.81 79 PRO A O 1
ATOM 649 N N . GLU A 1 80 ? 4.892 -12.218 -8.241 1.00 63.00 80 GLU A N 1
ATOM 650 C CA . GLU A 1 80 ? 4.182 -13.067 -7.292 1.00 63.00 80 GLU A CA 1
ATOM 651 C C . GLU A 1 80 ? 5.056 -13.193 -6.046 1.00 63.00 80 GLU A C 1
ATOM 653 O O . GLU A 1 80 ? 6.227 -13.576 -6.124 1.00 63.00 80 GLU A O 1
ATOM 658 N N . LYS A 1 81 ? 4.515 -12.798 -4.889 1.00 54.34 81 LYS A N 1
ATOM 659 C CA . LYS A 1 81 ? 5.222 -12.948 -3.620 1.00 54.34 81 LYS A CA 1
ATOM 660 C C . LYS A 1 81 ? 5.555 -14.430 -3.488 1.00 54.34 81 LYS A C 1
ATOM 662 O O . LYS A 1 81 ? 4.641 -15.248 -3.398 1.00 54.34 81 LYS A O 1
ATOM 667 N N . ALA A 1 82 ? 6.848 -14.762 -3.520 1.00 45.25 82 ALA A N 1
ATOM 668 C CA . ALA A 1 82 ? 7.318 -16.113 -3.258 1.00 45.25 82 ALA A CA 1
ATOM 669 C C . ALA A 1 82 ? 6.599 -16.606 -2.002 1.00 45.25 82 ALA A C 1
ATOM 671 O O . ALA A 1 82 ? 6.613 -15.907 -0.987 1.00 45.25 82 ALA A O 1
ATOM 672 N N . LYS A 1 83 ? 5.891 -17.734 -2.122 1.00 38.03 83 LYS A N 1
ATOM 673 C CA . LYS A 1 83 ? 5.116 -18.359 -1.049 1.00 38.03 83 LYS A CA 1
ATOM 674 C C . LYS A 1 83 ? 6.032 -18.537 0.163 1.00 38.03 83 LYS A C 1
ATOM 676 O O . LYS A 1 83 ? 6.770 -19.513 0.236 1.00 38.03 83 LYS A O 1
ATOM 681 N N . ALA A 1 84 ? 6.014 -17.571 1.075 1.00 42.06 84 ALA A N 1
ATOM 682 C CA . ALA A 1 84 ? 6.657 -17.684 2.366 1.00 42.06 84 ALA A CA 1
ATOM 683 C C . ALA A 1 84 ? 5.818 -18.680 3.168 1.00 42.06 84 ALA A C 1
ATOM 685 O O . ALA A 1 84 ? 4.719 -18.372 3.614 1.00 42.06 84 ALA A O 1
ATOM 686 N N . GLU A 1 85 ? 6.315 -19.911 3.158 1.00 40.12 85 GLU A N 1
ATOM 687 C CA . GLU A 1 85 ? 6.189 -20.959 4.159 1.00 40.12 85 GLU A CA 1
ATOM 688 C C . GLU A 1 85 ? 4.823 -21.171 4.827 1.00 40.12 85 GLU A C 1
ATOM 690 O O . GLU A 1 85 ? 4.374 -20.438 5.703 1.00 40.12 85 GLU A O 1
ATOM 695 N N . LYS A 1 86 ? 4.195 -22.290 4.455 1.00 41.34 86 LYS A N 1
ATOM 696 C CA . LYS A 1 86 ? 3.147 -22.939 5.240 1.00 41.34 86 LYS A CA 1
ATOM 697 C C . LYS A 1 86 ? 3.746 -23.397 6.577 1.00 41.34 86 LYS A C 1
ATOM 699 O O . LYS A 1 86 ? 4.218 -24.525 6.668 1.00 41.34 86 LYS A O 1
ATOM 704 N N . GLN A 1 87 ? 3.697 -22.568 7.611 1.00 44.59 87 GLN A N 1
ATOM 705 C CA . GLN A 1 87 ? 3.770 -23.053 8.989 1.00 44.59 87 GLN A CA 1
ATOM 706 C C . GLN A 1 87 ? 2.355 -23.074 9.569 1.00 44.59 87 GLN A C 1
ATOM 708 O O . GLN A 1 87 ? 1.537 -22.197 9.297 1.00 44.59 87 GLN A O 1
ATOM 713 N N . HIS A 1 88 ? 2.047 -24.178 10.248 1.00 37.97 88 HIS A N 1
ATOM 714 C CA . HIS A 1 88 ? 0.756 -24.544 10.825 1.00 37.97 88 HIS A CA 1
ATOM 715 C C . HIS A 1 88 ? -0.070 -23.340 11.305 1.00 37.97 88 HIS A C 1
ATOM 717 O O . HIS A 1 88 ? 0.301 -22.659 12.253 1.00 37.97 88 HIS A O 1
ATOM 723 N N . ARG A 1 89 ? -1.246 -23.136 10.702 1.00 30.47 89 ARG A N 1
ATOM 724 C CA . ARG A 1 89 ? -2.334 -22.382 11.332 1.00 30.47 89 ARG A CA 1
ATOM 725 C C . ARG A 1 89 ? -2.818 -23.225 12.525 1.00 30.47 89 ARG A C 1
ATOM 727 O O . ARG A 1 89 ? -3.403 -24.277 12.263 1.00 30.47 89 ARG A O 1
ATOM 734 N N . PRO A 1 90 ? -2.630 -22.829 13.799 1.00 37.16 90 PRO A N 1
ATOM 735 C CA . PRO A 1 90 ? -3.401 -23.448 14.868 1.00 37.16 90 PRO A CA 1
ATOM 736 C C . PRO A 1 90 ? -4.883 -23.099 14.647 1.00 37.16 90 PRO A C 1
ATOM 738 O O . PRO A 1 90 ? -5.186 -22.038 14.087 1.00 37.16 90 PRO A O 1
ATOM 741 N N . PRO A 1 91 ? -5.828 -23.977 15.023 1.00 34.56 91 PRO A N 1
ATOM 742 C CA . PRO A 1 91 ? -7.244 -23.715 14.819 1.00 34.56 91 PRO A CA 1
ATOM 743 C C . PRO A 1 91 ? -7.608 -22.392 15.497 1.00 34.56 91 PRO A C 1
ATOM 745 O O . PRO A 1 91 ? -7.349 -22.197 16.684 1.00 34.56 91 PRO A O 1
ATOM 748 N N . ILE A 1 92 ? -8.194 -21.475 14.722 1.00 36.44 92 ILE A N 1
ATOM 749 C CA . ILE A 1 92 ? -8.794 -20.248 15.244 1.00 36.44 92 ILE A CA 1
ATOM 750 C C . ILE A 1 92 ? -9.887 -20.706 16.211 1.00 36.44 92 ILE A C 1
ATOM 752 O O . ILE A 1 92 ? -10.950 -21.153 15.776 1.00 36.44 92 ILE A O 1
ATOM 756 N N . LYS A 1 93 ? -9.622 -20.643 17.520 1.00 32.41 93 LYS A N 1
ATOM 757 C CA . LYS A 1 93 ? -10.671 -20.799 18.524 1.00 32.41 93 LYS A CA 1
ATOM 758 C C . LYS A 1 93 ? -11.592 -19.597 18.355 1.00 32.41 93 LYS A C 1
ATOM 760 O O . LYS A 1 93 ? -11.224 -18.479 18.703 1.00 32.41 93 LYS A O 1
ATOM 765 N N . ARG A 1 94 ? -12.761 -19.821 17.749 1.00 34.69 94 ARG A N 1
ATOM 766 C CA . ARG A 1 94 ? -13.867 -18.862 17.779 1.00 34.69 94 ARG A CA 1
ATOM 767 C C . ARG A 1 94 ? -14.165 -18.595 19.251 1.00 34.69 94 ARG A C 1
ATOM 769 O O . ARG A 1 94 ? -14.600 -19.500 19.954 1.00 34.69 94 ARG A O 1
ATOM 776 N N . VAL A 1 95 ? -13.873 -17.389 19.720 1.00 35.50 95 VAL A N 1
ATOM 777 C CA . VAL A 1 95 ? -14.321 -16.944 21.036 1.00 35.50 95 VAL A CA 1
ATOM 778 C C . VAL A 1 95 ? -15.795 -16.594 20.877 1.00 35.50 95 VAL A C 1
ATOM 780 O O . VAL A 1 95 ? -16.134 -15.548 20.334 1.00 35.50 95 VAL A O 1
ATOM 783 N N . THR A 1 96 ? -16.675 -17.509 21.273 1.00 34.97 96 THR A N 1
ATOM 784 C CA . THR A 1 96 ? -18.075 -17.188 21.562 1.00 34.97 96 THR A CA 1
ATOM 785 C C . THR A 1 96 ? -18.091 -16.387 22.856 1.00 34.97 96 THR A C 1
ATOM 787 O O . THR A 1 96 ? -17.807 -16.937 23.919 1.00 34.97 96 THR A O 1
ATOM 790 N N . VAL A 1 97 ? -18.351 -15.084 22.761 1.00 40.03 97 VAL A N 1
ATOM 791 C CA . VAL A 1 97 ? -18.579 -14.240 23.940 1.00 40.03 97 VAL A CA 1
ATOM 792 C C . VAL A 1 97 ? -20.007 -14.502 24.440 1.00 40.03 97 VAL A C 1
ATOM 794 O O . VAL A 1 97 ? -20.909 -14.573 23.602 1.00 40.03 97 VAL A O 1
ATOM 797 N N . PRO A 1 98 ? -20.234 -14.708 25.750 1.00 34.62 98 PRO A N 1
ATOM 798 C CA . PRO A 1 98 ? -21.558 -15.034 26.269 1.00 34.62 98 PRO A CA 1
ATOM 799 C C . PRO A 1 98 ? -22.518 -13.852 26.120 1.00 34.62 98 PRO A C 1
ATOM 801 O O . PRO A 1 98 ? -22.168 -12.720 26.447 1.00 34.62 98 PRO A O 1
ATOM 804 N N . LEU A 1 99 ? -23.738 -14.145 25.669 1.00 35.00 99 LEU A N 1
ATOM 805 C CA . LEU A 1 99 ? -24.893 -13.260 25.784 1.00 35.00 99 LEU A CA 1
ATOM 806 C C . LEU A 1 99 ? -25.242 -13.143 27.271 1.00 35.00 99 LEU A C 1
ATOM 808 O O . LEU A 1 99 ? -25.679 -14.122 27.876 1.00 35.00 99 LEU A O 1
ATOM 812 N N . HIS A 1 100 ? -25.033 -11.971 27.863 1.00 36.78 100 HIS A N 1
ATOM 813 C CA . HIS A 1 100 ? -25.689 -11.626 29.116 1.00 36.78 100 HIS A CA 1
ATOM 814 C C . HIS A 1 100 ? -26.627 -10.455 28.854 1.00 36.78 100 HIS A C 1
ATOM 816 O O . HIS A 1 100 ? -26.195 -9.331 28.608 1.00 36.78 100 HIS A O 1
ATOM 822 N N . GLU A 1 101 ? -27.917 -10.771 28.842 1.00 45.06 101 GLU A N 1
ATOM 823 C CA . GLU A 1 101 ? -29.002 -9.805 28.904 1.00 45.06 101 GLU A CA 1
ATOM 824 C C . GLU A 1 101 ? -29.046 -9.219 30.321 1.00 45.06 101 GLU A C 1
ATOM 826 O O . GLU A 1 101 ? -29.042 -9.969 31.299 1.00 45.06 101 GLU A O 1
ATOM 831 N N . ASN A 1 102 ? -29.118 -7.894 30.445 1.00 40.53 102 ASN A N 1
ATOM 832 C CA . ASN A 1 102 ? -30.344 -7.207 30.863 1.00 40.53 102 ASN A CA 1
ATOM 833 C C . ASN A 1 102 ? -30.082 -5.757 31.309 1.00 40.53 102 ASN A C 1
ATOM 835 O O . ASN A 1 102 ? -29.240 -5.487 32.158 1.00 40.53 102 ASN A O 1
ATOM 839 N N . HIS A 1 103 ? -30.956 -4.904 30.776 1.00 40.25 103 HIS A N 1
ATOM 840 C CA . HIS A 1 103 ? -31.669 -3.803 31.421 1.00 40.25 103 HIS A CA 1
ATOM 841 C C . HIS A 1 103 ? -31.022 -2.427 31.685 1.00 40.25 103 HIS A C 1
ATOM 843 O O . HIS A 1 103 ? -30.091 -2.250 32.462 1.00 40.25 103 HIS A O 1
ATOM 849 N N . ASP A 1 104 ? -31.746 -1.467 31.093 1.00 34.53 104 ASP A N 1
ATOM 850 C CA . ASP A 1 104 ? -32.099 -0.116 31.526 1.00 34.53 104 ASP A CA 1
ATOM 851 C C . ASP A 1 104 ? -31.142 1.068 31.291 1.00 34.53 104 ASP A C 1
ATOM 853 O O . ASP A 1 104 ? -30.199 1.332 32.026 1.00 34.53 104 ASP A O 1
ATOM 857 N N . SER A 1 105 ? -31.601 1.894 30.338 1.00 42.03 105 SER A N 1
ATOM 858 C CA . SER A 1 105 ? -31.648 3.363 30.392 1.00 42.03 105 SER A CA 1
ATOM 859 C C . SER A 1 105 ? -30.346 4.147 30.208 1.00 42.03 105 SER A C 1
ATOM 861 O O . SER A 1 105 ? -29.690 4.527 31.171 1.00 42.03 105 SER A O 1
ATOM 863 N N . ALA A 1 106 ? -30.063 4.490 28.947 1.00 34.50 106 ALA A N 1
ATOM 864 C CA . ALA A 1 106 ? -29.707 5.824 28.432 1.00 34.50 106 ALA A CA 1
ATOM 865 C C . ALA A 1 106 ? -29.040 5.649 27.059 1.00 34.50 106 ALA A C 1
ATOM 867 O O . ALA A 1 106 ? -28.235 4.735 26.884 1.00 34.50 106 ALA A O 1
ATOM 868 N N . ASP A 1 107 ? -29.357 6.520 26.100 1.00 43.25 107 ASP A N 1
ATOM 869 C CA . ASP A 1 107 ? -28.807 6.539 24.738 1.00 43.25 107 ASP A CA 1
ATOM 870 C C . ASP A 1 107 ? -27.281 6.756 24.733 1.00 43.25 107 ASP A C 1
ATOM 872 O O . ASP A 1 107 ? -26.773 7.855 24.517 1.00 43.25 107 ASP A O 1
ATOM 876 N N . HIS A 1 108 ? -26.526 5.697 25.014 1.00 43.97 108 HIS A N 1
ATOM 877 C CA . HIS A 1 108 ? -25.074 5.648 24.906 1.00 43.97 108 HIS A CA 1
ATOM 878 C C . HIS A 1 108 ? -24.712 4.764 23.713 1.00 43.97 108 HIS A C 1
ATOM 880 O O . HIS A 1 108 ? -24.684 3.535 23.804 1.00 43.97 108 HIS A O 1
ATOM 886 N N . HIS A 1 109 ? -24.415 5.391 22.575 1.00 54.75 109 HIS A N 1
ATOM 887 C CA . HIS A 1 109 ? -23.623 4.737 21.540 1.00 54.75 109 HIS A CA 1
ATOM 888 C C . HIS A 1 109 ? -22.236 4.468 22.124 1.00 54.75 109 HIS A C 1
ATOM 890 O O . HIS A 1 109 ? -21.504 5.398 22.458 1.00 54.75 109 HIS A O 1
ATOM 896 N N . SER A 1 110 ? -21.897 3.194 22.316 1.00 60.78 110 SER A N 1
ATOM 897 C CA . SER A 1 110 ? -20.579 2.818 22.820 1.00 60.78 110 SER A CA 1
ATOM 898 C C . SER A 1 110 ? -19.617 2.688 21.642 1.00 60.78 110 SER A C 1
ATOM 900 O O . SER A 1 110 ? -19.815 1.893 20.721 1.00 60.78 110 SER A O 1
ATOM 902 N N . GLU A 1 111 ? -18.578 3.518 21.660 1.00 69.12 111 GLU A N 1
ATOM 903 C CA . GLU A 1 111 ? -17.473 3.477 20.708 1.00 69.12 111 GLU A CA 1
ATOM 904 C C . GLU A 1 111 ? -16.306 2.729 21.356 1.00 69.12 111 GLU A C 1
ATOM 906 O O . GLU A 1 111 ? -15.681 3.232 22.293 1.00 69.12 111 GLU A O 1
ATOM 911 N N . GLU A 1 112 ? -15.992 1.523 20.873 1.00 77.56 112 GLU A N 1
ATOM 912 C CA . GLU A 1 112 ? -14.834 0.767 21.359 1.00 77.56 112 GLU A CA 1
ATOM 913 C C . GLU A 1 112 ? -13.693 0.817 20.334 1.00 77.56 112 GLU A C 1
ATOM 915 O O . GLU A 1 112 ? -13.822 0.387 19.183 1.00 77.56 112 GLU A O 1
ATOM 920 N N . GLN A 1 113 ? -12.535 1.321 20.770 1.00 78.56 113 GLN A N 1
ATOM 921 C CA . GLN A 1 113 ? -11.287 1.243 20.015 1.00 78.56 113 GLN A CA 1
ATOM 922 C C . GLN A 1 113 ? -10.505 0.001 20.438 1.00 78.56 113 GLN A C 1
ATOM 924 O O . GLN A 1 113 ? -10.119 -0.152 21.600 1.00 78.56 113 GLN A O 1
ATOM 929 N N . ARG A 1 114 ? -10.237 -0.887 19.480 1.00 80.75 114 ARG A N 1
ATOM 930 C CA . ARG A 1 114 ? -9.575 -2.170 19.736 1.00 80.75 114 ARG A CA 1
ATOM 931 C C . ARG A 1 114 ? -8.222 -2.240 19.039 1.00 80.75 114 ARG A C 1
ATOM 933 O O . ARG A 1 114 ? -8.107 -1.888 17.866 1.00 80.75 114 ARG A O 1
ATOM 940 N N . GLU A 1 115 ? -7.215 -2.768 19.736 1.00 83.62 115 GLU A N 1
ATOM 941 C CA . GLU A 1 115 ? -5.917 -3.123 19.150 1.00 83.62 115 GLU A CA 1
ATOM 942 C C . GLU A 1 115 ? -5.810 -4.634 18.913 1.00 83.62 115 GLU A C 1
ATOM 944 O O . GLU A 1 115 ? -6.002 -5.438 19.827 1.00 83.62 115 GLU A O 1
ATOM 949 N N . ILE A 1 116 ? -5.472 -5.015 17.683 1.00 85.81 116 ILE A N 1
ATOM 950 C CA . ILE A 1 116 ? -5.262 -6.396 17.246 1.00 85.81 116 ILE A CA 1
ATOM 951 C C . ILE A 1 116 ? -3.760 -6.622 17.099 1.00 85.81 116 ILE A C 1
ATOM 953 O O . ILE A 1 116 ? -3.117 -5.966 16.281 1.00 85.81 116 ILE A O 1
ATOM 957 N N . PHE A 1 117 ? -3.202 -7.555 17.869 1.00 85.12 117 PHE A N 1
ATOM 958 C CA . PHE A 1 117 ? -1.795 -7.942 17.767 1.00 85.12 117 PHE A CA 1
ATOM 959 C C . PHE A 1 117 ? -1.508 -8.639 16.438 1.00 85.12 117 PHE A C 1
ATOM 961 O O . PHE A 1 117 ? -2.283 -9.483 15.986 1.00 85.12 117 PHE A O 1
ATOM 968 N N . VAL A 1 118 ? -0.376 -8.298 15.828 1.00 75.88 118 VAL A N 1
ATOM 969 C CA . VAL A 1 118 ? 0.109 -8.927 14.597 1.00 75.88 118 VAL A CA 1
ATOM 970 C C . VAL A 1 118 ? 1.580 -9.273 14.715 1.00 75.88 118 VAL A C 1
ATOM 972 O O . VAL A 1 118 ? 2.324 -8.584 15.411 1.00 75.88 118 VAL A O 1
ATOM 975 N N . ASP A 1 119 ? 2.004 -10.306 13.992 1.00 75.25 119 ASP A N 1
ATOM 976 C CA . ASP A 1 119 ? 3.416 -10.662 13.899 1.00 75.25 119 ASP A CA 1
ATOM 977 C C . ASP A 1 119 ? 4.259 -9.458 13.488 1.00 75.25 119 ASP A C 1
ATOM 979 O O . ASP A 1 119 ? 3.821 -8.587 12.727 1.00 75.25 119 ASP A O 1
ATOM 983 N N . VAL A 1 120 ? 5.495 -9.427 13.987 1.00 77.25 120 VAL A N 1
ATOM 984 C CA . VAL A 1 120 ? 6.458 -8.392 13.627 1.00 77.25 120 VAL A CA 1
ATOM 985 C C . VAL A 1 120 ? 6.631 -8.410 12.108 1.00 77.25 120 VAL A C 1
ATOM 987 O O . VAL A 1 120 ? 7.141 -9.390 11.556 1.00 77.25 120 VAL A O 1
ATOM 990 N N . PRO A 1 121 ? 6.204 -7.355 11.397 1.00 69.19 121 PRO A N 1
ATOM 991 C CA . PRO A 1 121 ? 6.278 -7.364 9.954 1.00 69.19 121 PRO A CA 1
ATOM 992 C C . PRO A 1 121 ? 7.748 -7.319 9.547 1.00 69.19 121 PRO A C 1
ATOM 994 O O . PRO A 1 121 ? 8.549 -6.562 10.089 1.00 69.19 121 PRO A O 1
ATOM 997 N N . SER A 1 122 ? 8.103 -8.091 8.525 1.00 68.00 122 SER A N 1
ATOM 998 C CA . SER A 1 122 ? 9.487 -8.232 8.055 1.00 68.00 122 SER A CA 1
ATOM 999 C C . SER A 1 122 ? 10.096 -6.949 7.464 1.00 68.00 122 SER A C 1
ATOM 1001 O O . SER A 1 122 ? 11.215 -6.971 6.956 1.00 68.00 122 SER A O 1
ATOM 1003 N N . LEU A 1 123 ? 9.327 -5.860 7.412 1.00 59.06 123 LEU A N 1
ATOM 1004 C CA . LEU A 1 123 ? 9.696 -4.594 6.794 1.00 59.06 123 LEU A CA 1
ATOM 1005 C C . LEU A 1 123 ? 9.790 -3.516 7.875 1.00 59.06 123 LEU A C 1
ATOM 1007 O O . LEU A 1 123 ? 8.750 -3.181 8.438 1.00 59.06 123 LEU A O 1
ATOM 1011 N N . PRO A 1 124 ? 10.971 -2.906 8.099 1.00 68.06 124 PRO A N 1
ATOM 1012 C CA . PRO A 1 124 ? 11.176 -1.945 9.185 1.00 68.06 124 PRO A CA 1
ATOM 1013 C C . PRO A 1 124 ? 10.213 -0.757 9.154 1.00 68.06 124 PRO A C 1
ATOM 1015 O O . PRO A 1 124 ? 9.745 -0.317 10.193 1.00 68.06 124 PRO A O 1
ATOM 1018 N N . LEU A 1 125 ? 9.859 -0.266 7.959 1.00 62.12 125 LEU A N 1
ATOM 1019 C CA . LEU A 1 125 ? 8.884 0.816 7.817 1.00 62.12 125 LEU A CA 1
ATOM 1020 C C . LEU A 1 125 ? 7.486 0.385 8.271 1.00 62.12 125 LEU A C 1
ATOM 1022 O O . LEU A 1 125 ? 6.809 1.132 8.967 1.00 62.12 125 LEU A O 1
ATOM 1026 N N . ILE A 1 126 ? 7.045 -0.812 7.871 1.00 55.09 126 ILE A N 1
ATOM 1027 C CA . ILE A 1 126 ? 5.738 -1.326 8.289 1.00 55.09 126 ILE A CA 1
ATOM 1028 C C . ILE A 1 126 ? 5.773 -1.596 9.784 1.00 55.09 126 ILE A C 1
ATOM 1030 O O . ILE A 1 126 ? 4.845 -1.184 10.454 1.00 55.09 126 ILE A O 1
ATOM 1034 N N . GLN A 1 127 ? 6.861 -2.168 10.301 1.00 71.06 127 GLN A N 1
ATOM 1035 C CA . GLN A 1 127 ? 7.069 -2.393 11.728 1.00 71.06 127 GLN A CA 1
ATOM 1036 C C . GLN A 1 127 ? 6.945 -1.086 12.499 1.00 71.06 127 GLN A C 1
ATOM 1038 O O . GLN A 1 127 ? 6.132 -0.989 13.401 1.00 71.06 127 GLN A O 1
ATOM 1043 N N . GLN A 1 128 ? 7.660 -0.042 12.085 1.00 68.88 128 GLN A N 1
ATOM 1044 C CA . GLN A 1 128 ? 7.576 1.270 12.716 1.00 68.88 128 GLN A CA 1
ATOM 1045 C C . GLN A 1 128 ? 6.156 1.855 12.665 1.00 68.88 128 GLN A C 1
ATOM 1047 O O . GLN A 1 128 ? 5.716 2.461 13.636 1.00 68.88 128 GLN A O 1
ATOM 1052 N N . MET A 1 129 ? 5.429 1.679 11.556 1.00 71.38 129 MET A N 1
ATOM 1053 C CA . MET A 1 129 ? 4.052 2.173 11.429 1.00 71.38 129 MET A CA 1
ATOM 1054 C C . MET A 1 129 ? 3.038 1.342 12.224 1.00 71.38 129 MET A C 1
ATOM 1056 O O . MET A 1 129 ? 2.065 1.890 12.733 1.00 71.38 129 MET A O 1
ATOM 1060 N N . THR A 1 130 ? 3.213 0.025 12.308 1.00 80.69 130 THR A N 1
ATOM 1061 C CA . THR A 1 130 ? 2.312 -0.864 13.050 1.00 80.69 130 THR A CA 1
ATOM 1062 C C . THR A 1 130 ? 2.658 -0.932 14.525 1.00 80.69 130 THR A C 1
ATOM 1064 O O . THR A 1 130 ? 1.846 -1.410 15.303 1.00 80.69 130 THR A O 1
ATOM 1067 N N . PHE A 1 131 ? 3.834 -0.470 14.939 1.00 76.81 131 PHE A N 1
ATOM 1068 C CA . PHE A 1 131 ? 4.240 -0.514 16.333 1.00 76.81 131 PHE A CA 1
ATOM 1069 C C . PHE A 1 131 ? 3.375 0.418 17.186 1.00 76.81 131 PHE A C 1
ATOM 1071 O O . PHE A 1 131 ? 3.394 1.638 17.029 1.00 76.81 131 PHE A O 1
ATOM 1078 N N . SER A 1 132 ? 2.623 -0.172 18.108 1.00 72.75 132 SER A N 1
ATOM 1079 C CA . SER A 1 132 ? 1.929 0.541 19.169 1.00 72.75 132 SER A CA 1
ATOM 1080 C C . SER A 1 132 ? 2.873 0.674 20.349 1.00 72.75 132 SER A C 1
ATOM 1082 O O . SER A 1 132 ? 3.206 -0.311 21.012 1.00 72.75 132 SER A O 1
ATOM 1084 N N . SER A 1 133 ? 3.288 1.906 20.637 1.00 71.00 133 SER A N 1
ATOM 1085 C CA . SER A 1 133 ? 4.096 2.202 21.823 1.00 71.00 133 SER A CA 1
ATOM 1086 C C . SER A 1 133 ? 3.370 1.822 23.116 1.00 71.00 133 SER A C 1
ATOM 1088 O O . SER A 1 133 ? 4.015 1.442 24.085 1.00 71.00 133 SER A O 1
ATOM 1090 N N . TYR A 1 134 ? 2.034 1.883 23.123 1.00 70.81 134 TYR A N 1
ATOM 1091 C CA . TYR A 1 134 ? 1.216 1.516 24.278 1.00 70.81 134 TYR A CA 1
ATOM 1092 C C . TYR A 1 134 ? 1.238 0.007 24.550 1.00 70.81 134 TYR A C 1
ATOM 1094 O O . TYR A 1 134 ? 1.371 -0.421 25.694 1.00 70.81 134 TYR A O 1
ATOM 1102 N N . LYS A 1 135 ? 1.136 -0.811 23.497 1.00 76.31 135 LYS A N 1
ATOM 1103 C CA . LYS A 1 135 ? 1.164 -2.278 23.613 1.00 76.31 135 LYS A CA 1
ATOM 1104 C C . LYS A 1 135 ? 2.565 -2.873 23.529 1.00 76.31 135 LYS A C 1
ATOM 1106 O O . LYS A 1 135 ? 2.708 -4.078 23.714 1.00 76.31 135 LYS A O 1
ATOM 1111 N N . ASN A 1 136 ? 3.574 -2.050 23.240 1.00 77.62 136 ASN A N 1
ATOM 1112 C CA . ASN A 1 136 ? 4.947 -2.475 22.979 1.00 77.62 136 ASN A CA 1
ATOM 1113 C C . ASN A 1 136 ? 5.011 -3.622 21.946 1.00 77.62 136 ASN A C 1
ATOM 1115 O O . ASN A 1 136 ? 5.769 -4.581 22.089 1.00 77.62 136 ASN A O 1
ATOM 1119 N N . HIS A 1 137 ? 4.149 -3.561 20.927 1.00 80.12 137 HIS A N 1
ATOM 1120 C CA . HIS A 1 137 ? 3.989 -4.612 19.925 1.00 80.12 137 HIS A CA 1
ATOM 1121 C C . HIS A 1 137 ? 3.472 -4.036 18.608 1.00 80.12 137 HIS A C 1
ATOM 1123 O O . HIS A 1 137 ? 2.895 -2.951 18.571 1.00 80.12 137 HIS A O 1
ATOM 1129 N N . ASN A 1 138 ? 3.632 -4.783 17.517 1.00 78.31 138 ASN A N 1
ATOM 1130 C CA . ASN A 1 138 ? 2.972 -4.449 16.261 1.00 78.31 138 ASN A CA 1
ATOM 1131 C C . ASN A 1 138 ? 1.480 -4.763 16.365 1.00 78.31 138 ASN A C 1
ATOM 1133 O O . ASN A 1 138 ? 1.094 -5.891 16.686 1.00 78.31 138 ASN A O 1
ATOM 1137 N N . THR A 1 139 ? 0.643 -3.767 16.115 1.00 79.62 139 THR A N 1
ATOM 1138 C CA . THR A 1 139 ? -0.807 -3.884 16.169 1.00 79.62 139 THR A CA 1
ATOM 1139 C C . THR A 1 139 ? -1.458 -3.196 14.975 1.00 79.62 139 THR A C 1
ATOM 1141 O O . THR A 1 139 ? -0.853 -2.385 14.264 1.00 79.62 139 THR A O 1
ATOM 1144 N N . TYR A 1 140 ? -2.716 -3.544 14.741 1.00 87.69 140 TYR A N 1
ATOM 1145 C CA . TYR A 1 140 ? -3.643 -2.713 13.987 1.00 87.69 140 TYR A CA 1
ATOM 1146 C C . TYR A 1 140 ? -4.761 -2.252 14.912 1.00 87.69 140 TYR A C 1
ATOM 1148 O O . TYR A 1 140 ? -5.236 -3.023 15.743 1.00 87.69 140 TYR A O 1
ATOM 1156 N N . LYS A 1 141 ? -5.193 -1.006 14.750 1.00 86.31 141 LYS A N 1
ATOM 1157 C CA . LYS A 1 141 ? -6.361 -0.449 15.420 1.00 86.31 141 LYS A CA 1
ATOM 1158 C C . LYS A 1 141 ? -7.599 -0.578 14.541 1.00 86.31 141 LYS A C 1
ATOM 1160 O O . LYS A 1 141 ? -7.517 -0.447 13.316 1.00 86.31 141 LYS A O 1
ATOM 1165 N N . VAL A 1 142 ? -8.739 -0.788 15.182 1.00 88.19 142 VAL A N 1
ATOM 1166 C CA . VAL A 1 142 ? -10.068 -0.734 14.570 1.00 88.19 142 VAL A CA 1
ATOM 1167 C C . VAL A 1 142 ? -11.015 0.000 15.508 1.00 88.19 142 VAL A C 1
ATOM 1169 O O . VAL A 1 142 ? -10.903 -0.136 16.727 1.00 88.19 142 VAL A O 1
ATOM 1172 N N . LEU A 1 143 ? -11.921 0.787 14.935 1.00 88.50 143 LEU A N 1
ATOM 1173 C CA . LEU A 1 143 ? -13.028 1.395 15.658 1.00 88.50 143 LEU A CA 1
ATOM 1174 C C . LEU A 1 143 ? -14.292 0.582 15.386 1.00 88.50 143 LEU A C 1
ATOM 1176 O O . LEU A 1 143 ? -14.613 0.295 14.227 1.00 88.50 143 LEU A O 1
ATOM 1180 N N . ILE A 1 144 ? -14.975 0.205 16.461 1.00 88.56 144 ILE A N 1
ATOM 1181 C CA . ILE A 1 144 ? -16.237 -0.524 16.417 1.00 88.56 144 ILE A CA 1
ATOM 1182 C C . ILE A 1 144 ? -17.301 0.360 17.064 1.00 88.56 144 ILE A C 1
ATOM 1184 O O . ILE A 1 144 ? -17.173 0.739 18.227 1.00 88.56 144 ILE A O 1
ATOM 1188 N N . GLY A 1 145 ? -18.329 0.697 16.289 1.00 86.19 145 GLY A N 1
ATOM 1189 C CA . GLY A 1 145 ? -19.529 1.357 16.791 1.00 86.19 145 GLY A CA 1
ATOM 1190 C C . GLY A 1 145 ? -20.564 0.309 17.170 1.00 86.19 145 GLY A C 1
ATOM 1191 O O . GLY A 1 145 ? -20.869 -0.579 16.364 1.00 86.19 145 GLY A O 1
ATOM 1192 N N . ILE A 1 146 ? -21.083 0.395 18.391 1.00 85.19 146 ILE A N 1
ATOM 1193 C CA . ILE A 1 146 ? -22.104 -0.512 18.908 1.00 85.19 146 ILE A CA 1
ATOM 1194 C C . ILE A 1 146 ? -23.328 0.325 19.284 1.00 85.19 146 ILE A C 1
ATOM 1196 O O . ILE A 1 146 ? -23.246 1.307 20.027 1.00 85.19 146 ILE A O 1
ATOM 1200 N N . SER A 1 147 ? -24.482 -0.042 18.730 1.00 83.00 147 SER A N 1
ATOM 1201 C CA . SER A 1 147 ? -25.764 0.541 19.136 1.00 83.00 147 SER A CA 1
ATOM 1202 C C . SER A 1 147 ? -26.087 0.186 20.593 1.00 83.00 147 SER A C 1
ATOM 1204 O O . SER A 1 147 ? -25.632 -0.851 21.076 1.00 83.00 147 SER A O 1
ATOM 1206 N N . PRO A 1 148 ? -26.941 0.962 21.280 1.00 80.19 148 PRO A N 1
ATOM 1207 C CA . PRO A 1 148 ? -27.411 0.610 22.620 1.00 80.19 148 PRO A CA 1
ATOM 1208 C C . PRO A 1 148 ? -28.007 -0.808 22.714 1.00 80.19 148 PRO A C 1
ATOM 1210 O O . PRO A 1 148 ? -27.908 -1.451 23.750 1.00 80.19 148 PRO A O 1
ATOM 1213 N N . GLY A 1 149 ? -28.559 -1.338 21.613 1.00 78.50 149 GLY A N 1
ATOM 1214 C CA . GLY A 1 149 ? -29.065 -2.714 21.521 1.00 78.50 149 GLY A CA 1
ATOM 1215 C C . GLY A 1 149 ? -27.994 -3.800 21.339 1.00 78.50 149 GLY A C 1
ATOM 1216 O O . GLY A 1 149 ? -28.338 -4.940 21.039 1.00 78.50 149 GLY A O 1
ATOM 1217 N N . GLY A 1 150 ? -26.703 -3.469 21.436 1.00 79.81 150 GLY A N 1
ATOM 1218 C CA . GLY A 1 150 ? -25.593 -4.418 21.279 1.00 79.81 150 GLY A CA 1
ATOM 1219 C C . GLY A 1 150 ? -25.295 -4.820 19.830 1.00 79.81 150 GLY A C 1
ATOM 1220 O O . GLY A 1 150 ? -24.407 -5.635 19.579 1.00 79.81 150 GLY A O 1
ATOM 1221 N N . VAL A 1 151 ? -26.008 -4.249 18.855 1.00 84.00 151 VAL A N 1
ATOM 1222 C CA . VAL A 1 151 ? -25.758 -4.497 17.431 1.00 84.00 151 VAL A CA 1
ATOM 1223 C C . VAL A 1 151 ? -24.563 -3.666 16.983 1.00 84.00 151 VAL A C 1
ATOM 1225 O O . VAL A 1 151 ? -24.539 -2.454 17.202 1.00 84.00 151 VAL A O 1
ATOM 1228 N N . VAL A 1 152 ? -23.596 -4.308 16.326 1.00 86.69 152 VAL A N 1
ATOM 1229 C CA . VAL A 1 152 ? -22.469 -3.627 15.677 1.00 86.69 152 VAL A CA 1
ATOM 1230 C C . VAL A 1 152 ? -22.997 -2.819 14.492 1.00 86.69 152 VAL A C 1
ATOM 1232 O O . VAL A 1 152 ? -23.477 -3.391 13.515 1.00 86.69 152 VAL A O 1
ATOM 1235 N N . THR A 1 153 ? -22.911 -1.495 14.582 1.00 84.00 153 THR A N 1
ATOM 1236 C CA . THR A 1 153 ? -23.393 -0.557 13.556 1.00 84.00 153 THR A CA 1
ATOM 1237 C C . THR A 1 153 ? -22.282 -0.086 12.627 1.00 84.00 153 THR A C 1
ATOM 1239 O O . THR A 1 153 ? -22.544 0.240 11.473 1.00 84.00 153 THR A O 1
ATOM 1242 N N . LEU A 1 154 ? -21.035 -0.088 13.103 1.00 85.88 154 LEU A N 1
ATOM 1243 C CA . LEU A 1 154 ? -19.873 0.358 12.342 1.00 85.88 154 LEU A CA 1
ATOM 1244 C C . LEU A 1 154 ? -18.665 -0.527 12.646 1.00 85.88 154 LEU A C 1
ATOM 1246 O O . LEU A 1 154 ? -18.353 -0.799 13.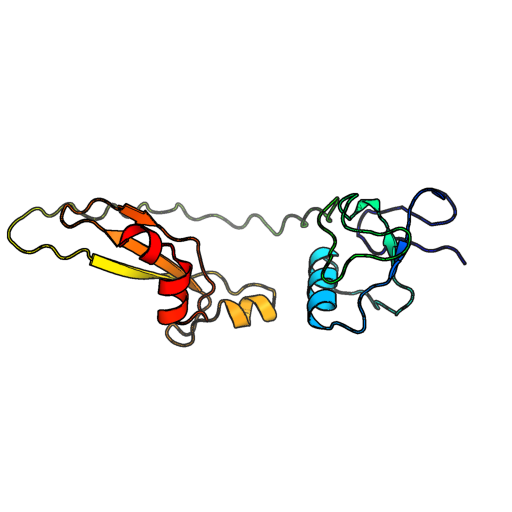803 1.00 85.88 154 LEU A O 1
ATOM 1250 N N . VAL A 1 155 ? -17.932 -0.903 11.599 1.00 86.94 155 VAL A N 1
ATOM 1251 C CA . VAL A 1 155 ? -16.581 -1.463 11.710 1.00 86.94 155 VAL A CA 1
ATOM 1252 C C . VAL A 1 155 ? -15.681 -0.696 10.753 1.00 86.94 155 VAL A C 1
ATOM 1254 O O . VAL A 1 155 ? -15.850 -0.774 9.534 1.00 86.94 155 VAL A O 1
ATOM 1257 N N . SER A 1 156 ? -14.722 0.056 11.291 1.00 82.25 156 SER A N 1
ATOM 1258 C CA . SER A 1 156 ? -13.794 0.816 10.457 1.00 82.25 156 SER A CA 1
ATOM 1259 C C . SER A 1 156 ? -12.841 -0.101 9.683 1.00 82.25 156 SER A C 1
ATOM 1261 O O . SER A 1 156 ? -12.627 -1.268 10.017 1.00 82.25 156 SER A O 1
ATOM 1263 N N . LYS A 1 157 ? -12.155 0.458 8.680 1.00 83.69 157 LYS A N 1
ATOM 1264 C CA . LYS A 1 157 ? -10.946 -0.182 8.133 1.00 83.69 157 LYS A CA 1
ATOM 1265 C C . LYS A 1 157 ? -9.890 -0.344 9.238 1.00 83.69 157 LYS A C 1
ATOM 1267 O O . LYS A 1 157 ? -9.908 0.378 10.234 1.00 83.69 157 LYS A O 1
ATOM 1272 N N . LEU A 1 158 ? -8.960 -1.279 9.041 1.00 85.38 158 LEU A N 1
ATOM 1273 C CA . LEU A 1 158 ? -7.805 -1.449 9.923 1.00 85.38 158 LEU A CA 1
ATOM 1274 C C . LEU A 1 158 ? -6.792 -0.324 9.700 1.00 85.38 158 LEU A C 1
ATOM 1276 O O . LEU A 1 158 ? -6.424 -0.028 8.560 1.00 85.38 158 LEU A O 1
ATOM 1280 N N . PHE A 1 159 ? -6.284 0.240 10.791 1.00 82.06 159 PHE A N 1
ATOM 1281 C CA . PHE A 1 159 ? -5.247 1.268 10.772 1.00 82.06 159 PHE A CA 1
ATOM 1282 C C . PHE A 1 159 ? -3.988 0.799 11.509 1.00 82.06 159 PHE A C 1
ATOM 1284 O O . PHE A 1 159 ? -4.103 0.027 12.454 1.00 82.06 159 PHE A O 1
ATOM 1291 N N . PRO A 1 160 ? -2.777 1.225 11.109 1.00 84.06 160 PRO A N 1
ATOM 1292 C CA . PRO A 1 160 ? -1.549 0.828 11.800 1.00 84.06 160 PRO A CA 1
ATOM 1293 C C . PRO A 1 160 ? -1.535 1.263 13.272 1.00 84.06 160 PRO A C 1
ATOM 1295 O O . PRO A 1 160 ? -2.007 2.354 13.584 1.00 84.06 160 PRO A O 1
ATOM 1298 N N . GLY A 1 161 ? -0.952 0.452 14.158 1.00 81.81 161 GLY A N 1
ATOM 1299 C CA . GLY A 1 161 ? -0.901 0.681 15.608 1.00 81.81 161 GLY A CA 1
ATOM 1300 C C . GLY A 1 161 ? -0.332 2.032 16.054 1.00 81.81 161 GLY A C 1
ATOM 1301 O O . GLY A 1 161 ? -0.738 2.540 17.097 1.00 81.81 161 GLY A O 1
ATOM 1302 N N . ALA A 1 162 ? 0.533 2.662 15.249 1.00 79.06 162 ALA A N 1
ATOM 1303 C CA . ALA A 1 162 ? 1.080 3.988 15.545 1.00 79.06 162 ALA A CA 1
ATOM 1304 C C . ALA A 1 162 ? 0.087 5.147 15.315 1.00 79.06 162 ALA A C 1
ATOM 1306 O O . ALA A 1 162 ? 0.411 6.297 15.617 1.00 79.06 162 ALA A O 1
ATOM 1307 N N . ILE A 1 163 ? -1.103 4.889 14.755 1.00 78.12 163 ILE A N 1
ATOM 1308 C CA . ILE A 1 163 ? -2.128 5.923 14.572 1.00 78.12 163 ILE A CA 1
ATOM 1309 C C . ILE A 1 163 ? -2.657 6.401 15.933 1.00 78.12 163 ILE A C 1
ATOM 1311 O O . ILE A 1 163 ? -2.914 5.600 16.838 1.00 78.12 163 ILE A O 1
ATOM 1315 N N . SER A 1 164 ? -2.837 7.715 16.086 1.00 77.44 1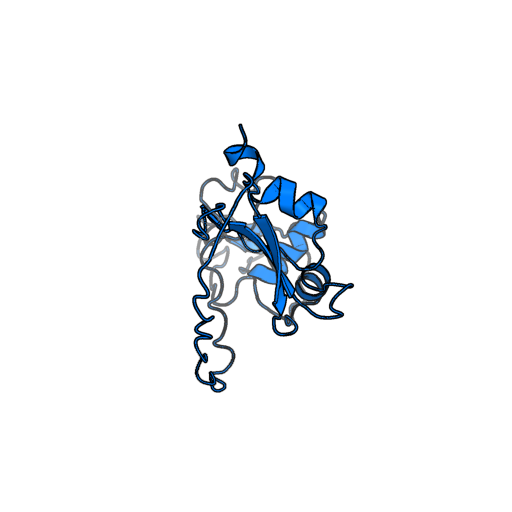64 SER A N 1
ATOM 1316 C CA . SER A 1 164 ? -3.448 8.265 17.297 1.00 77.44 164 SER A CA 1
ATOM 1317 C C . SER A 1 164 ? -4.958 8.057 17.298 1.00 77.44 164 SER A C 1
ATOM 1319 O O . SER A 1 164 ? -5.591 8.008 16.244 1.00 77.44 164 SER A O 1
ATOM 1321 N N . ASP A 1 165 ? -5.546 7.999 18.486 1.00 80.50 165 ASP A N 1
ATOM 1322 C CA . ASP A 1 165 ? -6.977 7.731 18.654 1.00 80.50 165 ASP A CA 1
ATOM 1323 C C . ASP A 1 165 ? -7.831 8.839 18.022 1.00 80.50 165 ASP A C 1
ATOM 1325 O O . ASP A 1 165 ? -8.808 8.558 17.338 1.00 80.50 165 ASP A O 1
ATOM 1329 N N . LYS A 1 166 ? -7.380 10.099 18.111 1.00 79.25 166 LYS A N 1
ATOM 1330 C CA . LYS A 1 166 ? -8.000 11.232 17.402 1.00 79.25 166 LYS A CA 1
ATOM 1331 C C . LYS A 1 166 ? -8.013 11.017 15.886 1.00 79.25 166 LYS A C 1
ATOM 1333 O O . LYS A 1 166 ? -9.017 11.262 15.227 1.00 79.25 166 LYS A O 1
ATOM 1338 N N . GLN A 1 167 ? -6.893 10.567 15.317 1.00 77.12 167 GLN A N 1
ATOM 1339 C CA . GLN A 1 167 ? -6.790 10.302 13.880 1.00 77.12 167 GLN A CA 1
ATOM 1340 C C . GLN A 1 167 ? -7.580 9.064 13.456 1.00 77.12 167 GLN A C 1
ATOM 1342 O O . GLN A 1 167 ? -8.069 9.034 12.328 1.00 77.12 167 GLN A O 1
ATOM 1347 N N . LEU A 1 168 ? -7.691 8.062 14.329 1.00 83.12 168 LEU A N 1
ATOM 1348 C CA . LEU A 1 168 ? -8.526 6.888 14.112 1.00 83.12 168 LEU A CA 1
ATOM 1349 C C . LEU A 1 168 ? -9.995 7.301 14.017 1.00 83.12 168 LEU A C 1
ATOM 1351 O O . LEU A 1 168 ? -10.622 6.999 13.007 1.00 83.12 168 LEU A O 1
ATOM 1355 N N . THR A 1 169 ? -10.508 8.059 14.990 1.00 81.81 169 THR A N 1
ATOM 1356 C CA . THR A 1 169 ? -11.894 8.550 14.984 1.00 81.81 169 THR A CA 1
ATOM 1357 C C . THR A 1 169 ? -12.191 9.358 13.722 1.00 81.81 169 THR A C 1
ATOM 1359 O O . THR A 1 169 ? -13.120 9.017 12.993 1.00 81.81 169 THR A O 1
ATOM 1362 N N . LEU A 1 170 ? -11.334 10.326 13.373 1.00 78.56 170 LEU A N 1
ATOM 1363 C CA . LEU A 1 170 ? -11.501 11.155 12.168 1.00 78.56 170 LEU A CA 1
ATOM 1364 C C . LEU A 1 170 ? -11.535 10.351 10.858 1.00 78.56 170 LEU A C 1
ATOM 1366 O O . LEU A 1 170 ? -12.186 10.760 9.906 1.00 78.56 170 LEU A O 1
ATOM 1370 N N . LYS A 1 171 ? -10.808 9.229 10.779 1.00 78.75 171 LYS A N 1
ATOM 1371 C CA . LYS A 1 171 ? -10.695 8.413 9.554 1.00 78.75 171 LYS A CA 1
ATOM 1372 C C . LYS A 1 171 ? -11.601 7.185 9.544 1.00 78.75 171 LYS A C 1
ATOM 1374 O O . LYS A 1 171 ? -11.631 6.467 8.547 1.00 78.75 171 LYS A O 1
ATOM 1379 N N . SER A 1 172 ? -12.282 6.907 10.651 1.00 78.69 172 SER A N 1
ATOM 1380 C CA . SER A 1 172 ? -13.065 5.685 10.842 1.00 78.69 172 SER A CA 1
ATOM 1381 C C . SER A 1 172 ? -14.377 5.662 10.055 1.00 78.69 172 SER A C 1
ATOM 1383 O O . SER A 1 172 ? -14.934 4.582 9.879 1.00 78.69 172 SER A O 1
ATOM 1385 N N . GLY A 1 173 ? -14.840 6.823 9.576 1.00 81.19 173 GLY A N 1
ATOM 1386 C CA . GLY A 1 173 ? -16.172 7.007 8.989 1.00 81.19 173 GLY A CA 1
ATOM 1387 C C . GLY A 1 173 ? -17.273 7.223 10.032 1.00 81.19 173 GLY A C 1
ATOM 1388 O O . GLY A 1 173 ? -18.426 7.389 9.670 1.00 81.19 173 GLY A O 1
ATOM 1389 N N . LEU A 1 174 ? -16.933 7.246 11.325 1.00 81.88 174 LEU A N 1
ATOM 1390 C CA . LEU A 1 174 ? -17.892 7.442 12.413 1.00 81.88 174 LEU A CA 1
ATOM 1391 C C . LEU A 1 174 ? -18.580 8.811 12.375 1.00 81.88 174 LEU A C 1
ATOM 1393 O O . LEU A 1 174 ? -19.781 8.887 12.587 1.00 81.88 174 LEU A O 1
ATOM 1397 N N . LEU A 1 175 ? -17.835 9.881 12.076 1.00 78.62 175 LEU A N 1
ATOM 1398 C CA . LEU A 1 175 ? -18.401 11.235 12.019 1.00 78.62 175 LEU A CA 1
ATOM 1399 C C . LEU A 1 175 ? -19.466 11.379 10.925 1.00 78.62 175 LEU A C 1
ATOM 1401 O O . LEU A 1 175 ? -20.419 12.114 11.118 1.00 78.62 175 LEU A O 1
ATOM 1405 N N . GLU A 1 176 ? -19.341 10.630 9.828 1.00 77.94 176 GLU A N 1
ATOM 1406 C CA . GLU A 1 176 ? -20.319 10.616 8.730 1.00 77.94 176 GLU A CA 1
ATOM 1407 C C . GLU A 1 176 ? -21.638 9.925 9.122 1.00 77.94 176 GLU A C 1
ATOM 1409 O O . GLU A 1 176 ? -22.629 10.062 8.416 1.00 77.94 176 GLU A O 1
ATOM 1414 N N . LEU A 1 177 ? -21.653 9.154 10.218 1.00 70.62 177 LEU A N 1
ATOM 1415 C CA . LEU A 1 177 ? -22.849 8.483 10.739 1.00 70.62 177 LEU A CA 1
ATOM 1416 C C . LEU A 1 177 ? -23.561 9.280 11.841 1.00 70.62 177 LEU A C 1
ATOM 1418 O O . LEU A 1 177 ? -24.630 8.865 12.284 1.00 70.62 177 LEU A O 1
ATOM 1422 N N . LEU A 1 178 ? -22.947 10.365 12.320 1.00 69.94 178 LEU A N 1
ATOM 1423 C CA . LEU A 1 178 ? -23.475 11.223 13.385 1.00 69.94 178 LEU A CA 1
ATOM 1424 C C . LEU A 1 178 ? -24.050 12.552 12.854 1.00 69.94 178 LEU A C 1
ATOM 1426 O O . LEU A 1 178 ? -24.562 13.335 13.653 1.00 69.94 178 LEU A O 1
ATOM 1430 N N . GLU A 1 179 ? -23.961 12.799 11.543 1.00 53.38 179 GLU A N 1
ATOM 1431 C CA . GLU A 1 179 ? -24.608 13.910 10.821 1.00 53.38 179 GLU A CA 1
ATOM 1432 C C . GLU A 1 179 ? -25.944 13.471 10.202 1.00 53.38 179 GLU A C 1
ATOM 1434 O O . GLU A 1 179 ? -26.900 14.279 10.260 1.00 53.38 179 GLU A O 1
#

Foldseek 3Di:
DKAAALAPPGRDICVPDVPKAWAWQPPVDPVLNVVQVVQSPDPDDPRDRSHTHIPQQFDPPQDDVNGGDPSGYGPPPGPDNDPPDDDDDDPPPPPPDDDDDDDDDDFDFDKDKDKAADPQDPDVVLNVQQQAPVVNGRTWIWIWTAGPVRDTPFIFDTGRNNDDPVRRCVRRCVVVVVD

InterPro domains:
  IPR006612 THAP-type zinc finger [PF05485] (5-76)
  IPR006612 THAP-type zinc finger [PS50950] (1-77)
  IPR006612 THAP-type zinc finger [SM00692] (22-82)
  IPR006612 THAP-type zinc finger [SM00980] (3-83)
  IPR027806 Harbinger transposase-deriv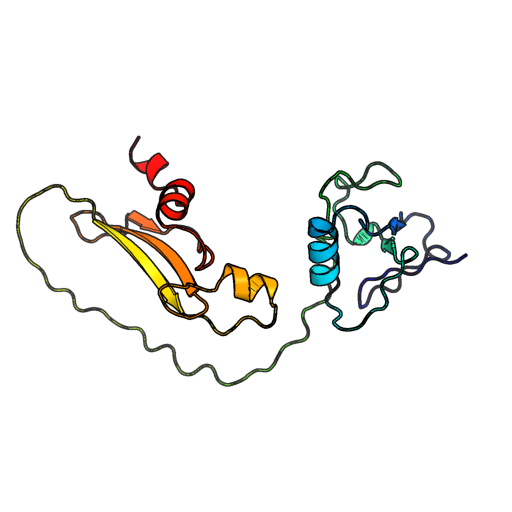ed nuclease domain [PF13359] (115-179)

Secondary structure (DSSP, 8-state):
---BB-STT---BTTT-SS--EEEP-TT-HHHHHHHHHHHT-SS----TT-EEEGGGS-GGGEETTEEPTT----SSPPP-----------------------------EEEEEEEE----SSHHHHHHHEETTTTEEEEEEEEEE-TTS-EEEEPPPEETTS-HHHHHHHTT-GGG--

Sequence (179 aa):
MVTFCVFPGCSNRSNRKKDLSYYRLPLKDKKLFQIWIHKIGRKNLPLNGNSRACSEHFEPNSARGRYLLPGEYPTLKLPEKAKAEKQHRPPIKRVTVPLHENHDSADHHSEEQREIFVDVPSLPLIQQMTFSSYKNHNTYKVLIGISPGGVVTLVSKLFPGAISDKQLTLKSGLLELLE

Radius of gyration: 23.06 Å; chains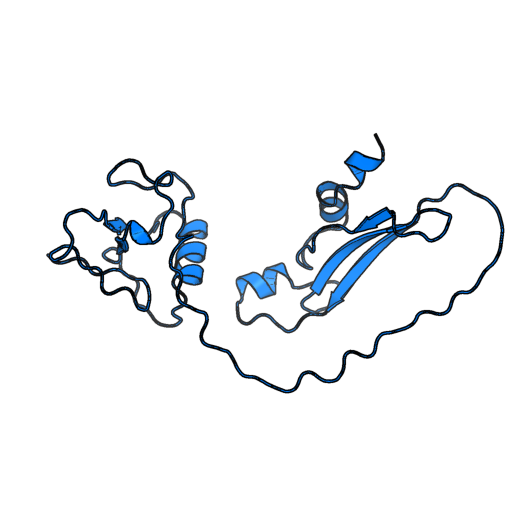: 1; bounding box: 55×38×61 Å